Protein AF-A0A2B7WXT1-F1 (afdb_monomer_lite)

Radius of gyration: 18.04 Å; chains: 1; bounding box: 48×50×48 Å

Secondary structure (DSSP, 8-state):
-HHHHHHHHHHHHHHHHHHHHHHHHT---HHHHHHHHHHHHHHHHHHHHHHGGGGSS-S---SSHHHHHHHHHHHHHHHHHHHHHHHHHHHHHHHHT-THHHHHHHHHHHHHHH-HHHHHHHHHTT-HHHHHHHHHHHHHHHHT-TT--TTS--TTS--GGGG-PPPP---

InterPro domains:
  IPR007252 Nuclear pore protein 84/107 [PF04121] (2-139)
  IPR007252 Nuclear pore protein 84/107 [PTHR13003] (27-147)

Sequence (171 aa):
MRDLEYLIAAFDSLETWAVRYDHYDNLTDKQEAKDFRKKLQEIIDAVTERIDPLCGDWLIYPKDDAEATELEFIKTTYLPEVILAYHSALFSAGHTIGREVLTQCMRLSTIIASSQSLTDSFVASGRMRELVDALALSSMAMMGAKDMKLKKKLDDGAVPDIWKIKPQQDL

Structure (mmCIF, N/CA/C/O backbone):
data_AF-A0A2B7WXT1-F1
#
_entry.id   AF-A0A2B7WXT1-F1
#
loop_
_atom_site.group_PDB
_atom_site.id
_atom_site.type_symbol
_atom_site.label_atom_id
_atom_site.label_alt_id
_atom_site.label_comp_id
_atom_site.label_asym_id
_atom_site.label_entity_id
_atom_site.label_seq_id
_atom_site.pdbx_PDB_ins_code
_atom_site.Cartn_x
_atom_site.Cartn_y
_atom_site.Cartn_z
_atom_site.occupancy
_atom_site.B_iso_or_equiv
_atom_site.auth_seq_id
_atom_site.auth_comp_id
_atom_site.auth_asym_id
_atom_site.auth_atom_id
_atom_site.pdbx_PDB_model_num
ATOM 1 N N . MET A 1 1 ? -13.666 16.288 8.780 1.00 60.91 1 MET A N 1
ATOM 2 C CA . MET A 1 1 ? -13.859 16.385 7.313 1.00 60.91 1 MET A CA 1
ATOM 3 C C . MET A 1 1 ? -12.558 16.193 6.539 1.00 60.91 1 MET A C 1
ATOM 5 O O . MET A 1 1 ? -12.598 15.452 5.574 1.00 60.91 1 MET A O 1
ATOM 9 N N . ARG A 1 2 ? -11.412 16.730 6.992 1.00 82.25 2 ARG A N 1
ATOM 10 C CA . ARG A 1 2 ? -10.093 16.509 6.359 1.00 82.25 2 ARG A CA 1
ATOM 11 C C . ARG A 1 2 ? -9.644 15.037 6.297 1.00 82.25 2 ARG A C 1
ATOM 13 O O . ARG A 1 2 ? -9.004 14.633 5.339 1.00 82.25 2 ARG A O 1
ATOM 20 N N . ASP A 1 3 ? -10.032 14.225 7.277 1.00 88.00 3 ASP A N 1
ATOM 21 C CA . ASP A 1 3 ? -9.645 12.809 7.326 1.00 88.00 3 ASP A CA 1
ATOM 22 C C . ASP A 1 3 ? -10.180 11.999 6.137 1.00 88.00 3 ASP A C 1
ATOM 24 O O . ASP A 1 3 ? -9.451 11.208 5.546 1.00 88.00 3 ASP A O 1
ATOM 28 N N . LEU A 1 4 ? -11.430 12.226 5.727 1.00 93.00 4 LEU A N 1
ATOM 29 C CA . LEU A 1 4 ? -12.005 11.527 4.573 1.00 93.00 4 LEU A CA 1
ATOM 30 C C . LEU A 1 4 ? -11.373 11.983 3.249 1.00 93.00 4 LEU A C 1
ATOM 32 O O . LEU A 1 4 ? -11.285 11.195 2.312 1.00 93.00 4 LEU A O 1
ATOM 36 N N . GLU A 1 5 ? -10.877 13.221 3.179 1.00 94.75 5 GLU A N 1
ATOM 37 C CA . GLU A 1 5 ? -10.131 13.710 2.014 1.00 94.75 5 GLU A CA 1
ATOM 38 C C . GLU A 1 5 ? -8.812 12.946 1.835 1.00 94.75 5 GLU A C 1
ATOM 40 O O . GLU A 1 5 ? -8.427 12.678 0.699 1.00 94.75 5 GLU A O 1
ATOM 45 N N . TYR A 1 6 ? -8.149 12.533 2.925 1.00 95.75 6 TYR A N 1
ATOM 46 C CA . TYR A 1 6 ? -6.958 11.680 2.832 1.00 95.75 6 TYR A CA 1
ATOM 47 C C . TYR A 1 6 ? -7.277 10.319 2.216 1.00 95.75 6 TYR A C 1
ATOM 49 O O . TYR A 1 6 ? -6.519 9.846 1.374 1.00 95.75 6 TYR A O 1
ATOM 57 N N . LEU A 1 7 ? -8.418 9.721 2.570 1.00 96.44 7 LEU A N 1
ATOM 58 C CA . LEU A 1 7 ? -8.838 8.443 1.997 1.00 96.44 7 LEU A CA 1
ATOM 59 C C . LEU A 1 7 ? -9.089 8.557 0.492 1.00 96.44 7 LEU A C 1
ATOM 61 O O . LEU A 1 7 ? -8.615 7.731 -0.286 1.00 96.44 7 LEU A O 1
ATOM 65 N N . ILE A 1 8 ? -9.799 9.606 0.079 1.00 96.94 8 ILE A N 1
ATOM 66 C CA . ILE A 1 8 ? -10.075 9.868 -1.337 1.00 96.94 8 ILE A CA 1
ATOM 67 C C . ILE A 1 8 ? -8.765 10.110 -2.094 1.00 96.94 8 ILE A C 1
ATOM 69 O O . ILE A 1 8 ? -8.557 9.528 -3.154 1.00 96.94 8 ILE A O 1
ATOM 73 N N . ALA A 1 9 ? -7.858 10.916 -1.538 1.00 97.31 9 ALA A N 1
ATOM 74 C CA . ALA A 1 9 ? -6.572 11.207 -2.165 1.00 97.31 9 ALA A CA 1
ATOM 75 C C . ALA A 1 9 ? -5.661 9.971 -2.275 1.00 97.31 9 ALA A C 1
ATOM 77 O O . ALA A 1 9 ? -4.880 9.873 -3.220 1.00 97.31 9 ALA A O 1
ATOM 78 N N . ALA A 1 10 ? -5.752 9.032 -1.330 1.00 97.88 10 ALA A N 1
ATOM 79 C CA . ALA A 1 10 ? -5.058 7.751 -1.404 1.00 97.88 10 ALA A CA 1
ATOM 80 C C . ALA A 1 10 ? -5.621 6.856 -2.517 1.00 97.88 10 ALA A C 1
ATOM 82 O O . ALA A 1 10 ? -4.855 6.276 -3.282 1.00 97.88 10 ALA A O 1
ATOM 83 N N . PHE A 1 11 ? -6.946 6.758 -2.653 1.00 98.06 11 PHE A N 1
ATOM 84 C CA . PHE A 1 11 ? -7.540 5.991 -3.751 1.00 98.06 11 PHE A CA 1
ATOM 85 C C . PHE A 1 11 ? -7.235 6.601 -5.122 1.00 98.06 11 PHE A C 1
ATOM 87 O O . PHE A 1 11 ? -6.858 5.868 -6.033 1.00 98.06 11 PHE A O 1
ATOM 94 N N . ASP A 1 12 ? -7.320 7.924 -5.256 1.00 98.38 12 ASP A N 1
ATOM 95 C CA . ASP A 1 12 ? -7.000 8.638 -6.500 1.00 98.38 12 ASP A CA 1
ATOM 96 C C . ASP A 1 12 ? -5.528 8.449 -6.914 1.00 98.38 12 ASP A C 1
ATOM 98 O O . ASP A 1 12 ? -5.211 8.231 -8.088 1.00 98.38 12 ASP A O 1
ATOM 102 N N . SER A 1 13 ? -4.601 8.450 -5.947 1.00 98.25 13 SER A N 1
ATOM 103 C CA . SER A 1 13 ? -3.187 8.189 -6.233 1.00 98.25 13 SER A CA 1
ATOM 104 C C . SER A 1 13 ? -2.935 6.728 -6.625 1.00 98.25 13 SER A C 1
ATOM 106 O O . SER A 1 13 ? 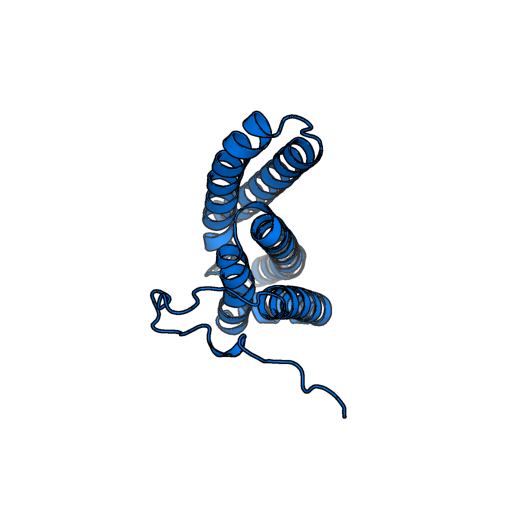-2.153 6.477 -7.546 1.00 98.25 13 SER A O 1
ATOM 108 N N . LEU A 1 14 ? -3.621 5.768 -5.996 1.00 98.50 14 LEU A N 1
ATOM 109 C CA . LEU A 1 14 ? -3.555 4.346 -6.351 1.00 98.50 14 LEU A CA 1
ATOM 110 C C . LEU A 1 14 ? -4.141 4.068 -7.741 1.00 98.50 14 LEU A C 1
ATOM 112 O O . LEU A 1 14 ? -3.550 3.310 -8.512 1.00 98.50 14 LEU A O 1
ATOM 116 N N . GLU A 1 15 ? -5.257 4.705 -8.093 1.00 98.31 15 GLU A N 1
ATOM 117 C CA . GLU A 1 15 ? -5.833 4.639 -9.439 1.00 98.31 15 GLU A CA 1
ATOM 118 C C . GLU A 1 15 ? -4.871 5.243 -10.467 1.00 98.31 15 GLU A C 1
ATOM 120 O O . GLU A 1 15 ? -4.576 4.626 -11.494 1.00 98.31 15 GLU A O 1
ATOM 125 N N . THR A 1 16 ? -4.297 6.408 -10.154 1.00 98.12 16 THR A N 1
ATOM 126 C CA . THR A 1 16 ? -3.266 7.033 -10.986 1.00 98.12 16 THR A CA 1
ATOM 127 C C . THR A 1 16 ? -2.085 6.088 -11.192 1.00 98.12 16 THR A C 1
ATOM 129 O O . THR A 1 16 ? -1.632 5.921 -12.325 1.00 98.12 16 THR A O 1
ATOM 132 N N . TRP A 1 17 ? -1.594 5.435 -10.137 1.00 98.12 17 TRP A N 1
ATOM 133 C CA . TRP A 1 17 ? -0.549 4.422 -10.257 1.00 98.12 17 TRP A CA 1
ATOM 134 C C . TRP A 1 17 ? -0.968 3.290 -11.197 1.00 98.12 17 TRP A C 1
ATOM 136 O O . TRP A 1 17 ? -0.223 2.987 -12.127 1.00 98.12 17 TRP A O 1
ATOM 146 N N . ALA A 1 18 ? -2.155 2.710 -11.011 1.00 97.81 18 ALA A N 1
ATOM 147 C CA . ALA A 1 18 ? -2.637 1.592 -11.818 1.00 97.81 18 ALA A CA 1
ATOM 148 C C . ALA A 1 18 ? -2.695 1.940 -13.315 1.00 97.81 18 ALA A C 1
ATOM 150 O O . ALA A 1 18 ? -2.134 1.216 -14.136 1.00 97.81 18 ALA A O 1
ATOM 151 N N . VAL A 1 19 ? -3.280 3.089 -13.668 1.00 97.94 19 VAL A N 1
ATOM 152 C CA . VAL A 1 19 ? -3.377 3.559 -15.062 1.00 97.94 19 VAL A CA 1
ATOM 153 C C . VAL A 1 19 ? -1.993 3.793 -15.674 1.00 97.94 19 VAL A C 1
ATOM 155 O O . VAL A 1 19 ? -1.740 3.463 -16.834 1.00 97.94 19 VAL A O 1
ATOM 158 N N . ARG A 1 20 ? -1.068 4.381 -14.910 1.00 97.38 20 ARG A N 1
ATOM 159 C CA . ARG A 1 20 ? 0.287 4.686 -15.399 1.00 97.38 20 ARG A CA 1
ATOM 160 C C . ARG A 1 20 ? 1.139 3.432 -15.521 1.00 97.38 20 ARG A C 1
ATOM 162 O O . ARG A 1 20 ? 1.943 3.344 -16.446 1.00 97.38 20 ARG A O 1
ATOM 169 N N . TYR A 1 21 ? 0.963 2.484 -14.612 1.00 96.94 21 TYR A N 1
ATOM 170 C CA . TYR A 1 21 ? 1.647 1.203 -14.649 1.00 96.94 21 TYR A CA 1
ATOM 171 C C . TYR A 1 21 ? 1.163 0.346 -15.823 1.00 96.94 21 TYR A C 1
ATOM 173 O O . TYR A 1 21 ? 1.994 -0.192 -16.546 1.00 96.94 21 TYR A O 1
ATOM 181 N N . ASP A 1 22 ? -0.147 0.291 -16.078 1.00 96.69 22 ASP A N 1
ATOM 182 C CA . ASP A 1 22 ? -0.703 -0.383 -17.260 1.00 96.69 22 ASP A CA 1
ATOM 183 C C . ASP A 1 22 ? -0.166 0.230 -18.562 1.00 96.69 22 ASP A C 1
ATOM 185 O O . ASP A 1 22 ? 0.289 -0.478 -19.459 1.00 96.69 22 ASP A O 1
ATOM 189 N N . HIS A 1 23 ? -0.101 1.564 -18.646 1.00 95.44 23 HIS A N 1
ATOM 190 C CA . HIS A 1 23 ? 0.532 2.222 -19.788 1.00 95.44 23 HIS A CA 1
ATOM 191 C C . HIS A 1 23 ? 2.000 1.805 -19.957 1.00 95.44 23 HIS A C 1
ATOM 193 O O . HIS A 1 23 ? 2.416 1.515 -21.076 1.00 95.44 23 HIS A O 1
ATOM 199 N N . TYR A 1 24 ? 2.768 1.753 -18.863 1.00 95.56 24 TYR A N 1
ATOM 200 C CA . TYR A 1 24 ? 4.160 1.308 -18.885 1.00 95.56 24 TYR A CA 1
ATOM 201 C C . TYR A 1 24 ? 4.313 -0.136 -19.374 1.00 95.56 24 TYR A C 1
ATOM 203 O O . TYR A 1 24 ? 5.193 -0.398 -20.192 1.00 95.56 24 TYR A O 1
ATOM 211 N N . ASP A 1 25 ? 3.471 -1.055 -18.897 1.00 93.69 25 ASP A N 1
ATOM 212 C CA . ASP A 1 25 ? 3.534 -2.480 -19.254 1.00 93.69 25 ASP A CA 1
ATOM 213 C C . ASP A 1 25 ? 3.263 -2.707 -20.752 1.00 93.69 25 ASP A C 1
ATOM 215 O O . ASP A 1 25 ? 3.825 -3.604 -21.379 1.00 93.69 25 ASP A O 1
ATOM 219 N N . ASN A 1 26 ? 2.474 -1.815 -21.355 1.00 94.88 26 ASN A N 1
ATOM 220 C CA . ASN A 1 26 ? 2.164 -1.814 -22.780 1.00 94.88 26 ASN A CA 1
ATOM 221 C C . ASN A 1 26 ? 3.199 -1.073 -23.657 1.00 94.88 26 ASN A C 1
ATOM 223 O O . ASN A 1 26 ? 3.051 -1.046 -24.884 1.00 94.88 26 ASN A O 1
ATOM 227 N N . LEU A 1 27 ? 4.251 -0.470 -23.084 1.00 94.62 27 LEU A N 1
ATOM 228 C CA . LEU A 1 27 ? 5.297 0.197 -23.867 1.00 94.62 27 LEU A CA 1
ATOM 229 C C . LEU A 1 27 ? 6.187 -0.820 -24.587 1.00 94.62 27 LEU A C 1
ATOM 231 O O . LEU A 1 27 ? 6.848 -1.660 -23.979 1.00 94.62 27 LEU A O 1
ATOM 235 N N . THR A 1 28 ? 6.293 -0.679 -25.908 1.00 93.88 28 THR A N 1
ATOM 236 C CA . THR A 1 28 ? 7.186 -1.512 -26.727 1.00 93.88 28 THR A CA 1
ATOM 237 C C . THR A 1 28 ? 8.570 -0.893 -26.925 1.00 93.88 28 THR A C 1
ATOM 239 O O . THR A 1 28 ? 9.540 -1.611 -27.182 1.00 93.88 28 THR A O 1
ATOM 242 N N . ASP A 1 29 ? 8.679 0.437 -26.833 1.00 95.62 29 ASP A N 1
ATOM 243 C CA . ASP A 1 29 ? 9.945 1.147 -27.004 1.00 95.62 29 ASP A CA 1
ATOM 244 C C . ASP A 1 29 ? 10.774 1.130 -25.711 1.00 95.62 29 ASP A C 1
ATOM 246 O O . ASP A 1 29 ? 10.344 1.564 -24.642 1.00 95.62 29 ASP A O 1
ATOM 250 N N . LYS A 1 30 ? 12.008 0.626 -25.810 1.00 90.69 30 LYS A N 1
ATOM 251 C CA . LYS A 1 30 ? 12.897 0.451 -24.651 1.00 90.69 30 LYS A CA 1
ATOM 252 C C . LYS A 1 30 ? 13.407 1.770 -24.074 1.00 90.69 30 LYS A C 1
ATOM 254 O O . LYS A 1 30 ? 13.689 1.827 -22.875 1.00 90.69 30 LYS A O 1
ATOM 259 N N . GLN A 1 31 ? 13.601 2.788 -24.907 1.00 92.00 31 GLN A N 1
ATOM 260 C CA . GLN A 1 31 ? 14.083 4.090 -24.458 1.00 92.00 31 GLN A CA 1
ATOM 261 C C . GLN A 1 31 ? 12.954 4.838 -23.745 1.00 92.00 31 GLN A C 1
ATOM 263 O O . GLN A 1 31 ? 13.160 5.328 -22.635 1.00 92.00 31 GLN A O 1
ATOM 268 N N . GLU A 1 32 ? 11.751 4.814 -24.315 1.00 93.25 32 GLU A N 1
ATOM 269 C CA . GLU A 1 32 ? 10.544 5.357 -23.694 1.00 93.25 32 GLU A CA 1
ATOM 270 C C . GLU A 1 32 ? 10.241 4.671 -22.357 1.00 93.25 32 GLU A C 1
ATOM 272 O O . GLU A 1 32 ? 10.067 5.351 -21.346 1.00 93.25 32 GLU A O 1
ATOM 277 N N . ALA A 1 33 ? 10.295 3.335 -22.301 1.00 93.88 33 ALA A N 1
ATOM 278 C CA . ALA A 1 33 ? 10.103 2.583 -21.061 1.00 93.88 33 ALA A CA 1
ATOM 279 C C . ALA A 1 33 ? 11.122 2.979 -19.977 1.00 93.88 33 ALA A C 1
ATOM 281 O O . ALA A 1 33 ? 10.782 3.118 -18.799 1.00 93.88 33 ALA A O 1
ATOM 282 N N . LYS A 1 34 ? 12.386 3.206 -20.351 1.00 92.44 34 LYS A N 1
ATOM 283 C CA . LYS A 1 34 ? 13.423 3.630 -19.400 1.00 92.44 34 LYS A CA 1
ATOM 284 C C . LYS A 1 34 ? 13.145 5.019 -18.825 1.00 92.44 34 LYS A C 1
ATOM 286 O O . LYS A 1 34 ? 13.352 5.227 -17.628 1.00 92.44 34 LYS A O 1
ATOM 291 N N . ASP A 1 35 ? 12.694 5.952 -19.653 1.00 92.12 35 ASP A N 1
ATOM 292 C CA . ASP A 1 35 ? 12.362 7.306 -19.209 1.00 92.12 35 ASP A CA 1
ATOM 293 C C . ASP A 1 35 ? 11.063 7.317 -18.388 1.00 92.12 35 ASP A C 1
ATOM 295 O O . ASP A 1 35 ? 10.976 8.008 -17.370 1.00 92.12 35 ASP A O 1
ATOM 299 N N . PHE A 1 36 ? 10.092 6.476 -18.748 1.00 94.62 36 PHE A N 1
ATOM 300 C CA . PHE A 1 36 ? 8.838 6.322 -18.015 1.00 94.62 36 PHE A CA 1
ATOM 301 C C . PHE A 1 36 ? 9.027 5.665 -16.640 1.00 94.62 36 PHE A C 1
ATOM 303 O O . PHE A 1 36 ? 8.368 6.055 -15.680 1.00 94.62 36 PHE A O 1
ATOM 310 N N . ARG A 1 37 ? 9.994 4.753 -16.486 1.00 94.19 37 ARG A N 1
ATOM 311 C CA . ARG A 1 37 ? 10.346 4.158 -15.182 1.00 94.19 37 ARG A CA 1
ATOM 312 C C . ARG A 1 37 ? 10.699 5.205 -14.120 1.00 94.19 37 ARG A C 1
ATOM 314 O O . ARG A 1 37 ? 10.386 5.001 -12.953 1.00 94.19 37 ARG A O 1
ATOM 321 N N . LYS A 1 38 ? 11.325 6.327 -14.498 1.00 92.75 38 LYS A N 1
ATOM 322 C CA . LYS A 1 38 ? 11.596 7.431 -13.555 1.00 92.75 38 LYS A CA 1
ATOM 323 C C . LYS A 1 38 ? 10.307 8.108 -13.093 1.00 92.75 3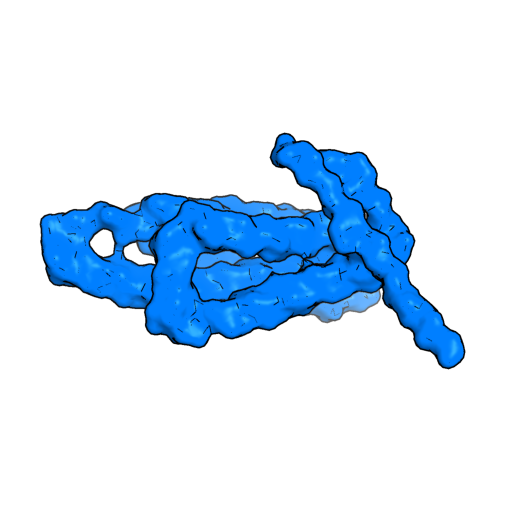8 LYS A C 1
ATOM 325 O O . LYS A 1 38 ? 10.162 8.374 -11.910 1.00 92.75 38 LYS A O 1
ATOM 330 N N . LYS A 1 39 ? 9.355 8.308 -14.008 1.00 95.12 39 LYS A N 1
ATOM 331 C CA . LYS A 1 39 ? 8.028 8.849 -13.680 1.00 95.12 39 LYS A CA 1
ATOM 332 C C . LYS A 1 39 ? 7.257 7.906 -12.761 1.00 95.12 39 LYS A C 1
ATOM 334 O O . LYS A 1 39 ? 6.596 8.366 -11.845 1.00 95.12 39 LYS A O 1
ATOM 339 N N . LEU A 1 40 ? 7.373 6.590 -12.965 1.00 96.25 40 LEU A N 1
ATOM 340 C CA . LEU A 1 40 ? 6.792 5.615 -12.039 1.00 96.25 40 LEU A CA 1
ATOM 341 C C . LEU A 1 40 ? 7.365 5.761 -10.623 1.00 96.25 40 LEU A C 1
ATOM 343 O O . LEU A 1 40 ? 6.600 5.658 -9.673 1.00 96.25 40 LEU A O 1
ATOM 347 N N . GLN A 1 41 ? 8.662 6.053 -10.465 1.00 95.38 41 GLN A N 1
ATOM 348 C CA . GLN A 1 41 ? 9.232 6.307 -9.133 1.00 95.38 41 GLN A CA 1
ATOM 349 C C . GLN A 1 41 ? 8.559 7.510 -8.463 1.00 95.38 41 GLN A C 1
ATOM 351 O O . GLN A 1 41 ? 8.105 7.407 -7.333 1.00 95.38 41 GLN A O 1
ATOM 356 N N . GLU A 1 42 ? 8.410 8.616 -9.190 1.00 96.06 42 GLU A N 1
ATOM 357 C CA . GLU A 1 42 ? 7.735 9.813 -8.673 1.00 96.06 42 GLU A CA 1
ATOM 358 C C . GLU A 1 42 ? 6.268 9.531 -8.302 1.00 96.06 42 GLU A C 1
ATOM 360 O O . GLU A 1 42 ? 5.771 10.031 -7.296 1.00 96.06 42 GLU A O 1
ATOM 365 N N . ILE A 1 43 ? 5.572 8.701 -9.087 1.00 97.25 43 ILE A N 1
ATOM 366 C CA . ILE A 1 43 ? 4.176 8.339 -8.814 1.00 97.25 43 ILE A CA 1
ATOM 367 C C . ILE A 1 43 ? 4.072 7.458 -7.565 1.00 97.25 43 ILE A C 1
ATOM 369 O O . ILE A 1 43 ? 3.204 7.717 -6.738 1.00 97.25 43 ILE A O 1
ATOM 373 N N . ILE A 1 44 ? 4.924 6.438 -7.396 1.00 97.31 44 ILE A N 1
ATOM 374 C CA . ILE A 1 44 ? 4.852 5.577 -6.202 1.00 97.31 44 ILE A CA 1
ATOM 375 C C . ILE A 1 44 ? 5.259 6.329 -4.928 1.00 97.31 44 ILE A C 1
ATOM 377 O O . ILE A 1 44 ? 4.673 6.097 -3.868 1.00 97.31 44 ILE A O 1
ATOM 381 N N . ASP A 1 45 ? 6.190 7.279 -5.030 1.00 96.06 45 ASP A N 1
ATOM 382 C CA . ASP A 1 45 ? 6.539 8.167 -3.918 1.00 96.06 45 ASP A CA 1
ATOM 383 C C . ASP A 1 45 ? 5.327 9.038 -3.541 1.00 96.06 45 ASP A C 1
ATOM 385 O O . ASP A 1 45 ? 4.953 9.109 -2.371 1.00 96.06 45 ASP A O 1
ATOM 389 N N . ALA A 1 46 ? 4.619 9.594 -4.531 1.00 97.31 46 ALA A N 1
ATOM 390 C CA . ALA A 1 46 ? 3.381 10.333 -4.290 1.00 97.31 46 ALA A CA 1
ATOM 391 C C . ALA A 1 46 ? 2.269 9.452 -3.690 1.00 97.31 46 ALA A C 1
ATOM 393 O O . ALA A 1 46 ? 1.540 9.912 -2.815 1.00 97.31 46 ALA A O 1
ATOM 394 N N . VAL A 1 47 ? 2.127 8.190 -4.113 1.00 98.06 47 VAL A N 1
ATOM 395 C CA . VAL A 1 47 ? 1.179 7.243 -3.492 1.00 98.06 47 VAL A CA 1
ATOM 396 C C . VAL A 1 47 ? 1.505 7.060 -2.012 1.00 98.06 47 VAL A C 1
ATOM 398 O O . VAL A 1 47 ? 0.612 7.191 -1.176 1.00 98.06 47 VAL A O 1
ATOM 401 N N . THR A 1 48 ? 2.780 6.827 -1.693 1.00 96.50 48 THR A N 1
ATOM 402 C CA . THR A 1 48 ? 3.271 6.689 -0.313 1.00 96.50 48 THR A CA 1
ATOM 403 C C . THR A 1 48 ? 2.874 7.894 0.537 1.00 96.50 48 THR A C 1
ATOM 405 O O . THR A 1 48 ? 2.205 7.739 1.557 1.00 96.50 48 THR A O 1
ATOM 408 N N . GLU A 1 49 ? 3.176 9.107 0.066 1.00 96.44 49 GLU A N 1
ATOM 409 C CA . GLU A 1 49 ? 2.859 10.352 0.778 1.00 96.44 49 GLU A CA 1
ATOM 410 C C . GLU A 1 49 ? 1.356 10.535 1.046 1.00 96.44 49 GLU A C 1
ATOM 412 O O . GLU A 1 49 ? 0.967 11.118 2.061 1.00 96.44 49 GLU A O 1
ATOM 417 N N . ARG A 1 50 ? 0.487 10.061 0.143 1.00 97.25 50 ARG A N 1
ATOM 418 C CA . ARG A 1 50 ? -0.975 10.153 0.313 1.00 97.25 50 ARG A CA 1
ATOM 419 C C . ARG A 1 50 ? -1.527 9.122 1.289 1.00 97.25 50 ARG A C 1
ATOM 421 O O . ARG A 1 50 ? -2.577 9.369 1.876 1.00 97.25 50 ARG A O 1
ATOM 428 N N . ILE A 1 51 ? -0.843 7.995 1.458 1.00 96.56 51 ILE A N 1
ATOM 429 C CA . ILE A 1 51 ? -1.273 6.896 2.326 1.00 96.56 51 ILE A CA 1
ATOM 430 C C . ILE A 1 51 ? -0.753 7.062 3.750 1.00 96.56 51 ILE A C 1
ATOM 432 O O . ILE A 1 51 ? -1.460 6.695 4.686 1.00 96.56 51 ILE A O 1
ATOM 436 N N . ASP A 1 52 ? 0.423 7.662 3.936 1.00 94.94 52 ASP A N 1
ATOM 437 C CA . ASP A 1 52 ? 1.035 7.883 5.252 1.00 94.94 52 ASP A CA 1
ATOM 438 C C . ASP A 1 52 ? 0.067 8.445 6.318 1.00 94.94 52 ASP A C 1
ATOM 440 O O . ASP A 1 52 ? 0.045 7.907 7.429 1.00 94.94 52 ASP A O 1
ATOM 444 N N . PRO A 1 53 ? -0.803 9.437 6.026 1.00 94.31 53 PRO A N 1
ATOM 445 C CA . PRO A 1 53 ? -1.781 9.928 6.999 1.00 94.31 53 PRO A CA 1
ATOM 446 C C . PRO A 1 53 ? -2.791 8.876 7.479 1.00 94.31 53 PRO A C 1
ATOM 448 O O . PRO A 1 53 ? -3.252 8.956 8.615 1.00 94.31 53 PRO A O 1
ATOM 451 N N . LEU A 1 54 ? -3.136 7.895 6.639 1.00 95.12 54 LEU A N 1
ATOM 452 C CA . LEU A 1 54 ? -4.078 6.819 6.974 1.00 95.12 54 LEU A CA 1
ATOM 453 C C . LEU A 1 54 ? -3.448 5.758 7.883 1.00 95.12 54 LEU A C 1
ATOM 455 O O . LEU A 1 54 ? -4.161 5.020 8.560 1.00 95.12 54 LEU A O 1
ATOM 459 N N . CYS A 1 55 ? -2.115 5.682 7.902 1.00 92.50 55 CYS A N 1
ATOM 460 C CA . CYS A 1 55 ? -1.368 4.738 8.728 1.00 92.50 55 CYS A CA 1
ATOM 461 C C . CYS A 1 55 ? -1.222 5.185 10.194 1.00 92.50 55 CYS A C 1
ATOM 463 O O . CYS A 1 55 ? -0.809 4.386 11.037 1.00 92.50 55 CYS A O 1
ATOM 465 N N . GLY A 1 56 ? -1.523 6.453 10.489 1.00 88.56 56 GLY A N 1
ATOM 466 C CA . GLY A 1 56 ? -1.433 7.044 11.823 1.00 88.56 56 GLY A CA 1
ATOM 467 C C . GLY A 1 56 ? -2.792 7.206 12.507 1.00 88.56 56 GLY A C 1
ATOM 468 O O . GLY A 1 56 ? -3.660 6.335 12.451 1.00 88.56 56 GLY A O 1
ATOM 469 N N . ASP A 1 57 ? -2.964 8.354 13.157 1.00 88.00 57 ASP A N 1
ATOM 470 C CA . ASP A 1 57 ? -4.154 8.733 13.921 1.00 88.00 57 ASP A CA 1
ATOM 471 C C . ASP A 1 57 ? -5.303 9.197 13.001 1.00 88.00 57 ASP A C 1
ATOM 473 O O . ASP A 1 57 ? -5.650 10.377 12.942 1.00 88.00 57 ASP A O 1
ATOM 477 N N . TRP A 1 58 ? -5.892 8.261 12.252 1.00 94.25 58 TRP A N 1
ATOM 478 C CA . TRP A 1 58 ? -6.989 8.521 11.313 1.00 94.25 58 TRP A CA 1
ATOM 479 C C . TRP A 1 58 ? -8.351 8.097 11.882 1.00 94.25 58 TRP A C 1
ATOM 481 O O . TRP A 1 58 ? -8.517 6.956 12.3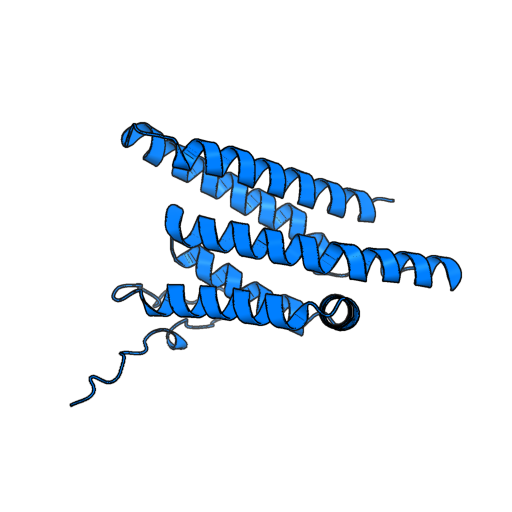17 1.00 94.25 58 TRP A O 1
ATOM 491 N N . LEU A 1 59 ? -9.336 9.009 11.869 1.00 93.50 59 LEU A N 1
ATOM 492 C CA . LEU A 1 59 ? -10.698 8.789 12.392 1.00 93.50 59 LEU A CA 1
ATOM 493 C C . LEU A 1 59 ? -10.747 8.327 13.865 1.00 93.50 59 LEU A C 1
ATOM 495 O O . LEU A 1 59 ? -11.536 7.456 14.230 1.00 93.50 59 LEU A O 1
ATOM 499 N N . ILE A 1 60 ? -9.911 8.917 14.727 1.00 89.88 60 ILE A N 1
ATOM 500 C CA . ILE A 1 60 ? -9.784 8.515 16.144 1.00 89.88 60 ILE A CA 1
ATOM 501 C C . ILE A 1 60 ? -10.549 9.399 17.148 1.00 89.88 60 ILE A C 1
ATOM 503 O O . ILE A 1 60 ? -10.558 9.096 18.338 1.00 89.88 60 ILE A O 1
ATOM 507 N N . TYR A 1 61 ? -11.194 10.481 16.699 1.00 90.31 61 TYR A N 1
ATOM 508 C CA . TYR A 1 61 ? -11.863 11.455 17.577 1.00 90.31 61 TYR A CA 1
ATOM 509 C C . TYR A 1 61 ? -13.372 11.567 17.291 1.00 90.31 61 TYR A C 1
ATOM 511 O O . TYR A 1 61 ? -13.808 12.565 16.708 1.00 90.31 61 TYR A O 1
ATOM 519 N N . PRO A 1 62 ? -14.183 10.564 17.673 1.00 93.19 62 PRO A N 1
ATOM 520 C CA . PRO A 1 62 ? -15.636 10.661 17.577 1.00 93.19 62 PRO A CA 1
ATOM 521 C C . PRO A 1 62 ? -16.198 11.662 18.597 1.00 93.19 62 PRO A C 1
ATOM 523 O O . PRO A 1 62 ? -15.637 11.847 19.680 1.00 93.19 62 PRO A O 1
ATOM 526 N N . LYS A 1 63 ? -17.323 12.300 18.271 1.00 94.75 63 LYS A N 1
ATOM 527 C CA . LYS A 1 63 ? -18.055 13.198 19.180 1.00 94.75 63 LYS A CA 1
ATOM 528 C C . LYS A 1 63 ? -18.961 12.442 20.147 1.00 94.75 63 LYS A C 1
ATOM 530 O O . LYS A 1 63 ? -19.206 12.935 21.245 1.00 94.75 63 LYS A O 1
ATOM 535 N N . ASP A 1 64 ? -19.471 11.287 19.731 1.00 96.56 64 ASP A N 1
ATOM 536 C CA . ASP A 1 64 ? -20.373 10.429 20.495 1.00 96.56 64 ASP A CA 1
ATOM 537 C C . ASP A 1 64 ? -20.234 8.953 20.073 1.00 96.56 64 ASP A C 1
ATOM 539 O O . ASP A 1 64 ? -19.505 8.621 19.135 1.00 96.56 64 ASP A O 1
ATOM 543 N N . ASP A 1 65 ? -20.924 8.058 20.784 1.00 96.38 65 ASP A N 1
ATOM 544 C CA . ASP A 1 65 ? -20.857 6.608 20.552 1.00 96.38 65 ASP A CA 1
ATOM 545 C C . ASP A 1 65 ? -21.431 6.189 19.184 1.00 96.38 65 ASP A C 1
ATOM 547 O O . ASP A 1 65 ? -21.031 5.162 18.621 1.00 96.38 65 ASP A O 1
ATOM 551 N N . ALA A 1 66 ? -22.361 6.976 18.630 1.00 96.44 66 ALA A N 1
ATOM 552 C CA . ALA A 1 66 ? -22.926 6.709 17.312 1.00 96.44 66 ALA A CA 1
ATOM 553 C C . ALA A 1 66 ? -21.883 7.004 16.227 1.00 96.44 66 ALA A C 1
ATOM 555 O O . ALA A 1 66 ? -21.593 6.128 15.410 1.00 96.44 66 ALA A O 1
ATOM 556 N N . GLU A 1 67 ? -21.238 8.174 16.281 1.00 95.31 67 GLU A N 1
ATOM 557 C CA . GLU A 1 67 ? -20.141 8.528 15.375 1.00 95.31 67 GLU A CA 1
ATOM 558 C C . GLU A 1 67 ? -18.965 7.556 15.552 1.00 95.31 67 GLU A C 1
ATOM 560 O O . GLU A 1 67 ? -18.392 7.115 14.563 1.00 95.31 67 GLU A O 1
ATOM 565 N N . ALA A 1 68 ? -18.642 7.129 16.779 1.00 95.06 68 ALA A N 1
ATOM 566 C CA . ALA A 1 68 ? -17.597 6.127 17.016 1.00 95.06 68 ALA A CA 1
ATOM 567 C C . ALA A 1 68 ? -17.853 4.818 16.251 1.00 95.06 68 ALA A C 1
ATOM 569 O O . ALA A 1 68 ? -16.935 4.260 15.647 1.00 95.06 68 ALA A O 1
ATOM 570 N N . THR A 1 69 ? -19.108 4.361 16.228 1.00 95.81 69 THR A N 1
ATOM 571 C CA . THR A 1 69 ? -19.517 3.157 15.492 1.00 95.81 69 THR A CA 1
ATOM 572 C C . THR A 1 69 ? -19.378 3.348 13.980 1.00 95.81 69 THR A C 1
ATOM 574 O O . THR A 1 69 ? -18.885 2.461 13.283 1.00 95.81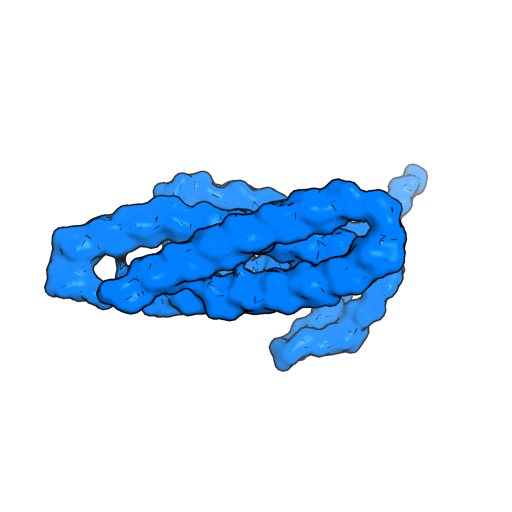 69 THR A O 1
ATOM 577 N N . GLU A 1 70 ? -19.770 4.513 13.461 1.00 96.06 70 GLU A N 1
ATOM 578 C CA . GLU A 1 70 ? -19.633 4.849 12.039 1.00 96.06 70 GLU A CA 1
ATOM 579 C C . GLU A 1 70 ? -18.162 4.949 11.609 1.00 96.06 70 GLU A C 1
ATOM 581 O O . GLU A 1 70 ? -17.780 4.410 10.569 1.00 96.06 70 GLU A O 1
ATOM 586 N N . LEU A 1 71 ? -17.315 5.591 12.419 1.00 95.56 71 LEU A N 1
ATOM 587 C CA . LEU A 1 71 ? -15.881 5.702 12.150 1.00 95.56 71 LEU A CA 1
ATOM 588 C C . LEU A 1 71 ? -15.201 4.330 12.155 1.00 95.56 71 LEU A C 1
ATOM 590 O O . LEU A 1 71 ? -14.367 4.057 11.291 1.00 95.56 71 LEU A O 1
ATOM 594 N N . GLU A 1 72 ? -15.576 3.446 13.080 1.00 95.44 72 GLU A N 1
ATOM 595 C CA . GLU A 1 72 ? -15.069 2.072 13.106 1.00 95.44 72 GLU A CA 1
ATOM 596 C C . GLU A 1 72 ? -15.496 1.281 11.865 1.00 95.44 72 GLU A C 1
ATOM 598 O O . GLU A 1 72 ? -14.677 0.600 11.241 1.00 95.44 72 GLU A O 1
ATOM 603 N N . PHE A 1 73 ? -16.751 1.429 11.435 1.00 96.56 73 PHE A N 1
ATOM 604 C CA . PHE A 1 73 ? -17.229 0.830 10.190 1.00 96.56 73 PHE A CA 1
ATOM 605 C C . PHE A 1 73 ? -16.415 1.305 8.976 1.00 96.56 73 PHE A C 1
ATOM 607 O O . PHE A 1 73 ? -16.005 0.492 8.146 1.00 96.56 73 PHE A O 1
ATOM 614 N N . ILE A 1 74 ? -16.115 2.603 8.885 1.00 96.69 74 ILE A N 1
ATOM 615 C CA . ILE A 1 74 ? -15.298 3.160 7.797 1.00 96.69 74 ILE A CA 1
ATOM 616 C C . ILE A 1 74 ? -13.873 2.587 7.841 1.00 96.69 74 ILE A C 1
ATOM 618 O O . ILE A 1 74 ? -13.365 2.132 6.814 1.00 96.69 74 ILE A O 1
ATOM 622 N N . LYS A 1 75 ? -13.228 2.561 9.012 1.00 96.12 75 LYS A N 1
ATOM 623 C CA . LYS A 1 75 ? -11.862 2.033 9.162 1.00 96.12 75 LYS A CA 1
ATOM 624 C C . LYS A 1 75 ? -11.760 0.568 8.754 1.00 96.12 75 LYS A C 1
ATOM 626 O O . LYS A 1 75 ? -10.945 0.229 7.897 1.00 96.12 75 LYS A O 1
ATOM 631 N N . THR A 1 76 ? -12.627 -0.274 9.305 1.00 96.44 76 THR A N 1
ATOM 632 C CA . THR A 1 76 ? -12.651 -1.718 9.026 1.00 96.44 76 THR A CA 1
ATOM 633 C C . THR A 1 76 ? -12.994 -2.032 7.569 1.00 96.44 76 THR A C 1
ATOM 635 O O . THR A 1 76 ? -12.497 -3.019 7.031 1.00 96.44 76 THR A O 1
ATOM 638 N N . THR A 1 77 ? -13.778 -1.177 6.906 1.00 96.69 77 THR A N 1
ATOM 639 C CA . THR A 1 77 ? -14.127 -1.333 5.486 1.00 96.69 77 THR A CA 1
ATOM 640 C C . THR A 1 77 ? -12.990 -0.907 4.558 1.00 96.69 77 THR A C 1
ATOM 642 O O . THR A 1 77 ? -12.689 -1.615 3.601 1.00 96.69 77 THR A O 1
ATOM 645 N N . TYR A 1 78 ? -12.348 0.238 4.814 1.00 97.19 78 TYR A N 1
ATOM 646 C CA . TYR A 1 78 ? -11.474 0.874 3.821 1.00 97.19 78 TYR A CA 1
ATOM 647 C C . TYR A 1 78 ? -9.974 0.774 4.112 1.00 97.19 78 TYR A C 1
ATOM 649 O O . TYR A 1 78 ? -9.202 0.710 3.155 1.00 97.19 78 TYR A O 1
ATOM 657 N N . LEU A 1 79 ? -9.529 0.729 5.376 1.00 96.69 79 LEU A N 1
ATOM 658 C CA . LEU A 1 79 ? -8.090 0.621 5.672 1.00 96.69 79 LEU A CA 1
ATOM 659 C C . LEU A 1 79 ? -7.479 -0.663 5.101 1.00 96.69 79 LEU A C 1
ATOM 661 O O . LEU A 1 79 ? -6.443 -0.559 4.441 1.00 96.69 79 LEU A O 1
ATOM 665 N N . PRO A 1 80 ? -8.095 -1.853 5.263 1.00 97.31 80 PRO A N 1
ATOM 666 C CA . PRO A 1 80 ? -7.548 -3.065 4.666 1.00 97.31 80 PRO A CA 1
ATOM 667 C C . PRO A 1 80 ? -7.422 -2.958 3.142 1.00 97.31 80 PRO A C 1
ATOM 669 O O . PRO A 1 80 ? -6.388 -3.333 2.594 1.00 97.31 80 PRO A O 1
ATOM 672 N N . GLU A 1 81 ? -8.426 -2.385 2.465 1.00 97.56 81 GLU A N 1
ATOM 673 C CA . GLU A 1 81 ? -8.415 -2.232 1.005 1.00 97.56 81 GLU A CA 1
ATOM 674 C C . GLU A 1 81 ? -7.293 -1.318 0.521 1.00 97.56 81 GLU A C 1
ATOM 676 O O . GLU A 1 81 ? -6.516 -1.703 -0.354 1.00 97.56 81 GLU A O 1
ATOM 681 N N . VAL A 1 82 ? -7.166 -0.127 1.110 1.00 97.69 82 VAL A N 1
ATOM 682 C CA . VAL A 1 82 ? -6.130 0.836 0.709 1.00 97.69 82 VAL A CA 1
ATOM 683 C C . VAL A 1 82 ? -4.738 0.262 0.939 1.00 97.69 82 VAL A C 1
ATOM 685 O O . VAL A 1 82 ? -3.876 0.369 0.068 1.00 97.69 82 VAL A O 1
ATOM 688 N N . ILE A 1 83 ? -4.509 -0.379 2.086 1.00 97.62 83 ILE A N 1
ATOM 689 C CA . ILE A 1 83 ? -3.193 -0.918 2.438 1.00 97.62 83 ILE A CA 1
ATOM 690 C C . ILE A 1 83 ? -2.815 -2.110 1.548 1.00 97.62 83 ILE A C 1
ATOM 692 O O . ILE A 1 83 ? -1.656 -2.226 1.147 1.00 97.62 83 ILE A O 1
ATOM 696 N N . LEU A 1 84 ? -3.765 -2.973 1.181 1.00 98.00 84 LEU A N 1
ATOM 697 C CA . LEU A 1 84 ? -3.506 -4.093 0.268 1.00 98.00 84 LEU A CA 1
ATOM 698 C C . LEU A 1 84 ? -3.294 -3.631 -1.180 1.00 98.00 84 LEU A C 1
ATOM 700 O O . LEU A 1 84 ? -2.395 -4.133 -1.866 1.00 98.00 84 LEU A O 1
ATOM 704 N N . ALA A 1 85 ? -4.053 -2.633 -1.634 1.00 98.19 85 ALA A N 1
ATOM 705 C CA . ALA A 1 85 ? -3.825 -1.989 -2.926 1.00 98.19 85 ALA A CA 1
ATOM 706 C C . ALA A 1 85 ? -2.445 -1.314 -2.971 1.00 98.19 85 ALA A C 1
ATOM 708 O O . ALA A 1 85 ? -1.700 -1.472 -3.940 1.00 98.19 85 ALA A O 1
ATOM 709 N N . TYR A 1 86 ? -2.054 -0.646 -1.887 1.00 98.19 86 TYR A N 1
ATOM 710 C CA . TYR A 1 86 ? -0.735 -0.040 -1.753 1.00 98.19 86 TYR A CA 1
ATOM 711 C C . TYR A 1 86 ? 0.394 -1.059 -1.747 1.00 98.19 86 TYR A C 1
ATOM 713 O O . TYR A 1 86 ? 1.367 -0.899 -2.484 1.00 98.19 86 TYR A O 1
ATOM 721 N N . HIS A 1 87 ? 0.252 -2.148 -0.991 1.00 97.75 87 HIS A N 1
ATOM 722 C CA . HIS A 1 87 ? 1.202 -3.252 -1.044 1.00 97.75 87 HIS A CA 1
ATOM 723 C C . HIS A 1 87 ? 1.360 -3.770 -2.482 1.00 97.75 87 HIS A C 1
ATOM 725 O O . HIS A 1 87 ? 2.478 -3.971 -2.949 1.00 97.75 87 HIS A O 1
ATOM 731 N N . SER A 1 88 ? 0.256 -3.953 -3.209 1.00 97.31 88 SER A N 1
ATOM 732 C CA . SER A 1 88 ? 0.277 -4.415 -4.604 1.00 97.31 88 SER A CA 1
ATOM 733 C C . SER A 1 88 ? 0.992 -3.428 -5.536 1.00 97.31 88 SER A C 1
ATOM 735 O O . SER A 1 88 ? 1.768 -3.843 -6.407 1.00 97.31 88 SER A O 1
ATOM 737 N N . ALA A 1 89 ? 0.797 -2.124 -5.323 1.00 97.81 89 ALA A N 1
ATOM 738 C CA . ALA A 1 89 ? 1.507 -1.069 -6.038 1.00 97.81 89 ALA A CA 1
ATOM 739 C C . ALA A 1 89 ? 3.019 -1.115 -5.760 1.00 97.81 89 ALA A C 1
ATOM 741 O O . ALA A 1 89 ? 3.813 -1.180 -6.701 1.00 97.81 89 ALA A O 1
ATOM 742 N N . LEU A 1 90 ? 3.421 -1.187 -4.486 1.00 96.81 90 LEU A N 1
ATOM 743 C CA . LEU A 1 90 ? 4.823 -1.314 -4.076 1.00 96.81 90 LEU A CA 1
ATOM 744 C C . LEU A 1 90 ? 5.473 -2.595 -4.607 1.00 96.81 90 LEU A C 1
ATOM 746 O O . LEU A 1 90 ? 6.621 -2.571 -5.052 1.00 96.81 90 LEU A O 1
ATOM 750 N N . PHE A 1 91 ? 4.756 -3.717 -4.586 1.00 95.81 91 PHE A N 1
ATOM 751 C CA . PHE A 1 91 ? 5.255 -4.992 -5.089 1.00 95.81 91 PHE A CA 1
ATOM 752 C C . PHE A 1 91 ? 5.548 -4.911 -6.591 1.00 95.81 91 PHE A C 1
ATOM 754 O O . PHE A 1 91 ? 6.628 -5.305 -7.041 1.00 95.81 91 PHE A O 1
ATOM 761 N N . SER A 1 92 ? 4.625 -4.334 -7.362 1.00 95.19 92 SER A N 1
ATOM 762 C CA . SER A 1 92 ? 4.780 -4.125 -8.807 1.00 95.19 92 SER A CA 1
ATOM 763 C C . SER A 1 92 ? 5.912 -3.133 -9.106 1.00 95.19 92 SER A C 1
ATOM 765 O O . SER A 1 92 ? 6.795 -3.401 -9.927 1.00 95.19 92 SER A O 1
ATOM 767 N N . ALA A 1 93 ? 5.976 -2.031 -8.354 1.00 95.31 93 ALA A N 1
ATOM 768 C CA . ALA A 1 93 ? 7.082 -1.077 -8.391 1.00 95.31 93 ALA A CA 1
ATOM 769 C C . ALA A 1 93 ? 8.432 -1.740 -8.068 1.00 95.31 93 ALA A C 1
ATOM 771 O O . ALA A 1 93 ? 9.439 -1.432 -8.701 1.00 95.31 93 ALA A O 1
ATOM 772 N N . GLY A 1 94 ? 8.467 -2.701 -7.146 1.00 92.94 94 GLY A N 1
ATOM 773 C CA . GLY A 1 94 ? 9.671 -3.446 -6.782 1.00 92.94 94 GLY A CA 1
ATOM 774 C C . GLY A 1 94 ? 10.261 -4.288 -7.914 1.00 92.94 94 GLY A C 1
ATOM 775 O O . GLY A 1 94 ? 11.483 -4.429 -8.013 1.00 92.94 94 GLY A O 1
ATOM 776 N N . HIS A 1 95 ? 9.411 -4.811 -8.797 1.00 90.56 95 HIS A N 1
ATOM 777 C CA . HIS A 1 95 ? 9.835 -5.578 -9.972 1.00 90.56 95 HIS A CA 1
ATOM 778 C C . HIS A 1 95 ? 10.265 -4.672 -11.129 1.00 90.56 95 HIS A C 1
ATOM 780 O O . HIS A 1 95 ? 11.185 -5.012 -11.875 1.00 90.56 95 HIS A O 1
ATOM 786 N N . THR A 1 96 ? 9.642 -3.501 -11.235 1.00 90.88 96 THR A N 1
ATOM 787 C CA . THR A 1 96 ? 9.830 -2.582 -12.359 1.00 90.88 96 THR A CA 1
ATOM 788 C C . THR A 1 96 ? 10.903 -1.530 -12.102 1.00 90.88 96 THR A C 1
ATOM 790 O O . THR A 1 96 ? 11.777 -1.325 -12.943 1.00 90.88 96 THR A O 1
ATOM 793 N N . ILE A 1 97 ? 10.868 -0.862 -10.950 1.00 91.38 97 ILE A N 1
ATOM 794 C CA . ILE A 1 97 ? 11.692 0.307 -10.621 1.00 91.38 97 ILE A CA 1
ATOM 795 C C . ILE A 1 97 ? 12.956 -0.080 -9.863 1.00 91.38 97 ILE A C 1
ATOM 797 O O . ILE A 1 97 ? 14.033 0.415 -10.201 1.00 91.38 97 ILE A O 1
ATOM 801 N N . GLY A 1 98 ? 12.859 -1.012 -8.920 1.00 85.12 98 GLY A N 1
ATOM 802 C CA . GLY A 1 98 ? 14.010 -1.493 -8.168 1.00 85.12 98 GLY A CA 1
ATOM 803 C C . GLY A 1 98 ? 13.621 -2.253 -6.906 1.00 85.12 98 GLY A C 1
ATOM 804 O O . GLY A 1 98 ? 12.639 -1.939 -6.238 1.00 85.12 98 GLY A O 1
ATOM 805 N N . ARG A 1 99 ? 14.416 -3.270 -6.558 1.00 77.56 99 ARG A N 1
ATOM 806 C CA . ARG A 1 99 ? 14.110 -4.186 -5.444 1.00 77.56 99 ARG A CA 1
ATOM 807 C C . ARG A 1 99 ? 14.162 -3.510 -4.075 1.00 77.56 99 ARG A C 1
ATOM 809 O O . ARG A 1 99 ? 13.640 -4.051 -3.110 1.00 77.56 99 ARG A O 1
ATOM 816 N N . GLU A 1 100 ? 14.779 -2.343 -3.968 1.00 81.25 100 GLU A N 1
ATOM 817 C CA . GLU A 1 100 ? 14.719 -1.482 -2.792 1.00 81.25 100 GLU A CA 1
ATOM 818 C C . GLU A 1 100 ? 13.277 -1.101 -2.428 1.00 81.25 100 GLU A C 1
ATOM 820 O O . GLU A 1 100 ? 12.970 -1.020 -1.241 1.00 81.25 100 GLU A O 1
ATOM 825 N N . VAL A 1 101 ? 12.364 -0.988 -3.399 1.00 87.44 101 VAL A N 1
ATOM 826 C CA . VAL A 1 101 ? 10.939 -0.728 -3.131 1.00 87.44 101 VAL A CA 1
ATOM 827 C C . VAL A 1 101 ? 10.271 -1.925 -2.436 1.00 87.44 101 VAL A C 1
ATOM 829 O O . VAL A 1 101 ? 9.410 -1.736 -1.582 1.00 87.44 101 VAL A O 1
ATOM 832 N N . LEU A 1 102 ? 10.744 -3.162 -2.656 1.00 87.88 102 LEU A N 1
ATOM 833 C CA . LEU A 1 102 ? 10.250 -4.342 -1.921 1.00 87.88 102 LEU A CA 1
ATOM 834 C C . LEU A 1 102 ? 10.542 -4.257 -0.416 1.00 87.88 102 LEU A C 1
ATOM 836 O O . LEU A 1 102 ? 9.811 -4.828 0.391 1.00 87.88 102 LEU A O 1
ATOM 840 N N . THR A 1 103 ? 11.571 -3.507 -0.004 1.00 87.69 103 THR A N 1
ATOM 841 C CA . THR A 1 103 ? 11.801 -3.271 1.429 1.00 87.69 103 THR A CA 1
ATOM 842 C C . THR A 1 103 ? 10.693 -2.426 2.055 1.00 87.69 103 THR A C 1
ATOM 844 O O . THR A 1 103 ? 10.394 -2.605 3.234 1.00 87.69 103 THR A O 1
ATOM 847 N N . GLN A 1 104 ? 10.027 -1.569 1.273 1.00 89.69 104 GLN A N 1
ATOM 848 C CA . GLN A 1 104 ? 8.866 -0.803 1.728 1.00 89.69 104 GLN A CA 1
ATOM 849 C C . GLN A 1 104 ? 7.640 -1.700 1.936 1.00 89.69 104 GLN A C 1
ATOM 851 O O . GLN A 1 104 ? 6.918 -1.504 2.909 1.00 89.69 104 GLN A O 1
ATOM 856 N N . CYS A 1 105 ? 7.470 -2.755 1.125 1.00 91.56 105 CYS A N 1
ATOM 857 C CA . CYS A 1 105 ? 6.429 -3.766 1.360 1.00 91.56 105 CYS A CA 1
ATOM 858 C C . CYS A 1 105 ? 6.575 -4.391 2.754 1.00 91.56 105 CYS A C 1
ATOM 860 O O . CYS A 1 105 ? 5.593 -4.556 3.465 1.00 91.56 105 CYS A O 1
ATOM 862 N N . MET A 1 106 ? 7.808 -4.676 3.192 1.00 89.81 106 MET A N 1
ATOM 863 C CA . MET A 1 106 ? 8.039 -5.186 4.548 1.00 89.81 106 MET A CA 1
ATOM 864 C C . MET A 1 106 ? 7.857 -4.128 5.632 1.00 89.81 106 MET A C 1
ATOM 866 O O . MET A 1 106 ? 7.454 -4.458 6.741 1.00 89.81 106 MET A O 1
ATOM 870 N N . ARG A 1 107 ? 8.134 -2.852 5.352 1.00 90.31 107 ARG A N 1
ATOM 871 C CA . ARG A 1 107 ? 7.874 -1.783 6.329 1.00 90.31 107 ARG A CA 1
ATOM 872 C C . ARG A 1 107 ? 6.388 -1.686 6.676 1.00 90.31 107 ARG A C 1
ATOM 874 O O . ARG A 1 107 ? 6.080 -1.396 7.829 1.00 90.31 107 ARG A O 1
ATOM 881 N N . LEU A 1 108 ? 5.485 -2.018 5.746 1.00 92.44 108 LEU A N 1
ATOM 882 C CA . LEU A 1 108 ? 4.049 -2.096 6.038 1.00 92.44 108 LEU A CA 1
ATOM 883 C C . LEU A 1 108 ? 3.734 -3.066 7.178 1.00 92.44 108 LEU A C 1
ATOM 885 O O . LEU A 1 108 ? 2.894 -2.741 8.009 1.00 92.44 108 LEU A O 1
ATOM 889 N N . SER A 1 109 ? 4.433 -4.204 7.293 1.00 92.25 109 SER A N 1
ATOM 890 C CA . SER A 1 109 ? 4.190 -5.117 8.419 1.00 92.25 109 SER A CA 1
ATOM 891 C C . SER A 1 109 ? 4.516 -4.467 9.760 1.00 92.25 109 SER A C 1
ATOM 893 O O . SER A 1 109 ? 3.786 -4.651 10.729 1.00 92.25 109 SER A O 1
ATOM 895 N N . THR A 1 110 ? 5.587 -3.670 9.809 1.00 93.12 110 THR A N 1
ATOM 896 C CA . THR A 1 110 ? 5.972 -2.934 11.017 1.00 93.12 110 THR A CA 1
ATOM 897 C C . THR A 1 110 ? 4.957 -1.844 11.340 1.00 93.12 110 THR A C 1
ATOM 899 O O . THR A 1 110 ? 4.560 -1.716 12.495 1.00 93.12 110 THR A O 1
ATOM 902 N N . ILE A 1 111 ? 4.510 -1.088 10.333 1.00 93.88 111 ILE A N 1
ATOM 903 C CA . ILE A 1 111 ? 3.514 -0.018 10.493 1.00 93.88 111 ILE A CA 1
ATOM 904 C C . ILE A 1 111 ? 2.198 -0.588 11.030 1.00 93.88 111 ILE A C 1
ATOM 906 O O . ILE A 1 111 ? 1.688 -0.103 12.037 1.00 93.88 111 ILE A O 1
ATOM 910 N N . ILE A 1 112 ? 1.687 -1.655 10.411 1.00 94.44 112 ILE A N 1
ATOM 911 C CA . ILE A 1 112 ? 0.424 -2.285 10.809 1.00 94.44 112 ILE A CA 1
ATOM 912 C C . ILE A 1 112 ? 0.533 -2.836 12.231 1.00 94.44 112 ILE A C 1
ATOM 914 O O . ILE A 1 112 ? -0.316 -2.526 13.058 1.00 94.44 112 ILE A O 1
ATOM 918 N N . ALA A 1 113 ? 1.607 -3.567 12.549 1.00 93.56 113 ALA A N 1
ATOM 919 C CA . ALA A 1 113 ? 1.817 -4.121 13.887 1.00 93.56 113 ALA A CA 1
ATOM 920 C C . ALA A 1 113 ? 2.013 -3.049 14.977 1.00 93.56 113 ALA A C 1
ATOM 922 O O . ALA A 1 113 ? 1.759 -3.316 16.148 1.00 93.56 113 ALA A O 1
ATOM 923 N N . SER A 1 114 ? 2.472 -1.850 14.607 1.00 93.06 114 SER A N 1
ATOM 924 C CA . SER A 1 114 ? 2.672 -0.732 15.542 1.00 93.06 114 SER A CA 1
ATOM 925 C C . SER A 1 114 ? 1.413 0.117 15.744 1.00 93.06 114 SER A C 1
ATOM 927 O O . SER A 1 114 ? 1.377 0.935 16.660 1.00 93.06 114 SER A O 1
ATOM 929 N N . SER A 1 115 ? 0.384 -0.064 14.911 1.00 93.81 115 SER A N 1
ATOM 930 C CA . SER A 1 115 ? -0.885 0.657 14.988 1.00 93.81 115 SER A CA 1
ATOM 931 C C . SER A 1 115 ? -2.009 -0.300 15.368 1.00 93.81 115 SER A C 1
ATOM 933 O O . SER A 1 115 ? -2.434 -1.146 14.576 1.00 93.81 115 SER A O 1
ATOM 935 N N . GLN A 1 116 ? -2.529 -0.137 16.586 1.00 91.94 116 GLN A N 1
ATOM 936 C CA . GLN A 1 116 ? -3.660 -0.929 17.070 1.00 91.94 116 GLN A CA 1
ATOM 937 C C . GLN A 1 116 ? -4.879 -0.765 16.151 1.00 91.94 116 GLN A C 1
ATOM 939 O O . GLN A 1 116 ? -5.502 -1.751 15.782 1.00 91.94 116 GLN A O 1
ATOM 944 N N . SER A 1 117 ? -5.145 0.463 15.689 1.00 92.12 117 SER A N 1
ATOM 945 C CA . SER A 1 117 ? -6.250 0.774 14.773 1.00 92.12 117 SER A CA 1
ATOM 946 C C . SER A 1 117 ? -6.149 0.007 13.446 1.00 92.12 117 SER A C 1
ATOM 948 O O . SER A 1 117 ? -7.133 -0.576 12.986 1.00 92.12 117 SER A O 1
ATOM 950 N N . LEU A 1 118 ? -4.953 -0.054 12.841 1.00 95.25 118 LEU A N 1
ATOM 951 C CA . LEU A 1 118 ? -4.736 -0.832 11.615 1.00 95.25 118 LEU A CA 1
ATOM 952 C C . LEU A 1 118 ? -4.866 -2.332 11.876 1.00 95.25 118 LEU A C 1
ATOM 954 O O . LEU A 1 118 ? -5.547 -3.029 11.124 1.00 95.25 118 LEU A O 1
ATOM 958 N N . THR A 1 119 ? -4.228 -2.828 12.938 1.00 95.94 119 THR A N 1
ATOM 959 C CA . THR A 1 119 ? -4.285 -4.249 13.302 1.00 95.94 119 THR A CA 1
ATOM 960 C C . THR A 1 119 ? -5.730 -4.697 13.524 1.00 95.94 119 THR A C 1
ATOM 962 O O . THR A 1 119 ? -6.159 -5.683 12.921 1.00 95.94 119 THR A O 1
ATOM 965 N N . ASP A 1 120 ? -6.503 -3.941 14.304 1.00 95.38 120 ASP A N 1
ATOM 966 C CA . ASP A 1 120 ? -7.912 -4.226 14.577 1.00 95.38 120 ASP A CA 1
ATOM 967 C C . ASP A 1 120 ? -8.751 -4.166 13.302 1.00 95.38 120 ASP A C 1
ATOM 969 O O . ASP A 1 120 ? -9.576 -5.049 13.080 1.00 95.38 120 ASP A O 1
ATOM 973 N N . SER A 1 121 ? -8.471 -3.221 12.399 1.00 96.69 121 SER A N 1
ATOM 974 C CA . SER A 1 121 ? -9.158 -3.134 11.104 1.00 96.69 121 SER A CA 1
ATOM 975 C C . SER A 1 121 ? -8.957 -4.390 10.247 1.00 96.69 121 SER A C 1
ATOM 977 O O . SER A 1 121 ? -9.909 -4.895 9.645 1.00 96.69 121 SER A O 1
ATOM 979 N N . PHE A 1 122 ? -7.746 -4.954 10.210 1.00 97.56 122 PHE A N 1
ATOM 980 C CA . PHE A 1 122 ? -7.466 -6.207 9.491 1.00 97.56 122 PHE A CA 1
ATOM 981 C C . PHE A 1 122 ? -8.073 -7.442 10.168 1.00 97.56 122 PHE A C 1
ATOM 983 O O . PHE A 1 122 ? -8.476 -8.387 9.481 1.00 97.56 122 PHE A O 1
ATOM 990 N N . VAL A 1 123 ? -8.136 -7.458 11.501 1.00 97.38 123 VAL A N 1
ATOM 991 C CA . VAL A 1 123 ? -8.764 -8.551 12.257 1.00 97.38 123 VAL A CA 1
ATOM 992 C C . VAL A 1 123 ? -10.282 -8.518 12.083 1.00 97.38 123 VAL A C 1
ATOM 994 O O . VAL A 1 123 ? -10.869 -9.534 11.712 1.00 97.38 123 VAL A O 1
ATOM 997 N N . ALA A 1 124 ? -10.909 -7.361 12.287 1.00 96.88 124 ALA A N 1
ATOM 998 C CA . ALA A 1 124 ? -12.355 -7.177 12.202 1.00 96.88 124 ALA A CA 1
ATOM 999 C C . ALA A 1 124 ? -12.897 -7.401 10.782 1.00 96.88 124 ALA A C 1
ATOM 1001 O O . ALA A 1 124 ? -13.967 -7.983 10.620 1.00 96.88 124 ALA A O 1
ATOM 1002 N N . SER A 1 125 ? -12.138 -7.017 9.751 1.00 96.81 125 SER A N 1
ATOM 1003 C CA . SER A 1 125 ? -12.482 -7.312 8.350 1.00 96.81 125 SER A CA 1
ATOM 1004 C C . SER A 1 125 ? -12.229 -8.769 7.941 1.00 96.81 125 SER A C 1
ATOM 1006 O O . SER A 1 125 ? -12.660 -9.189 6.869 1.00 96.81 125 SER A O 1
ATOM 1008 N N . GLY A 1 126 ? -11.517 -9.558 8.756 1.00 96.56 126 GLY A N 1
ATOM 1009 C CA . GLY A 1 126 ? -11.147 -10.939 8.433 1.00 96.56 126 GLY A CA 1
ATOM 1010 C C . GLY A 1 126 ? -10.041 -11.075 7.377 1.00 96.56 126 GLY A C 1
ATOM 1011 O O . GLY A 1 126 ? -9.819 -12.173 6.863 1.00 96.56 126 GLY A O 1
ATOM 1012 N N . ARG A 1 127 ? -9.321 -9.991 7.057 1.00 97.50 127 ARG A N 1
ATOM 1013 C CA . ARG A 1 127 ? -8.347 -9.929 5.948 1.00 97.50 127 ARG A CA 1
ATOM 1014 C C . ARG A 1 127 ? -6.887 -10.078 6.365 1.00 97.50 127 ARG A C 1
ATOM 1016 O O . ARG A 1 127 ? -5.990 -9.980 5.534 1.00 97.50 127 ARG A O 1
ATOM 1023 N N . MET A 1 128 ? -6.621 -10.389 7.634 1.00 96.56 128 MET A N 1
ATOM 1024 C CA . MET A 1 128 ? -5.255 -10.614 8.128 1.00 96.56 128 MET A CA 1
ATOM 1025 C C . MET A 1 128 ? -4.497 -11.700 7.339 1.00 96.56 128 MET A C 1
ATOM 1027 O O . MET A 1 128 ? -3.295 -11.584 7.127 1.00 96.56 128 MET A O 1
ATOM 1031 N N . ARG A 1 129 ? -5.189 -12.746 6.860 1.00 97.19 129 ARG A N 1
ATOM 1032 C CA . ARG A 1 129 ? -4.564 -13.788 6.027 1.00 97.19 129 ARG A CA 1
ATOM 1033 C C . ARG A 1 129 ? -4.048 -13.227 4.704 1.00 97.19 129 ARG A C 1
ATOM 1035 O O . ARG A 1 129 ? -2.910 -13.487 4.349 1.00 97.19 129 ARG A O 1
ATOM 1042 N N . GLU A 1 130 ? -4.872 -12.438 4.022 1.00 97.50 130 GLU A N 1
ATOM 1043 C CA . GLU A 1 130 ? -4.520 -11.812 2.746 1.00 97.50 130 GLU A CA 1
ATOM 1044 C C . GLU A 1 130 ? -3.304 -10.891 2.897 1.00 97.50 130 GLU A C 1
ATOM 1046 O O . GLU A 1 130 ? -2.380 -10.947 2.089 1.00 97.50 130 GLU A O 1
ATOM 1051 N N . LEU A 1 131 ? -3.251 -10.119 3.988 1.00 96.88 131 LEU A N 1
ATOM 1052 C CA . LEU A 1 131 ? -2.084 -9.307 4.330 1.00 96.88 131 LEU A CA 1
ATOM 1053 C C . LEU A 1 131 ? -0.820 -10.158 4.513 1.00 96.88 131 LEU A C 1
ATOM 1055 O O . LEU A 1 131 ? 0.228 -9.833 3.958 1.00 96.88 131 LEU A O 1
ATOM 1059 N N . VAL A 1 132 ? -0.901 -11.239 5.290 1.00 96.31 132 VAL A N 1
ATOM 1060 C CA . VAL A 1 132 ? 0.251 -12.116 5.545 1.00 96.31 132 VAL A CA 1
ATOM 1061 C C . VAL A 1 132 ? 0.723 -12.801 4.261 1.00 96.31 132 VAL A C 1
ATOM 1063 O O . VAL A 1 132 ? 1.929 -12.856 4.020 1.00 96.31 132 VAL A O 1
ATOM 1066 N N . ASP A 1 133 ? -0.197 -13.259 3.414 1.00 96.56 133 ASP A N 1
ATOM 1067 C CA . ASP A 1 133 ? 0.128 -13.860 2.117 1.00 96.56 133 ASP A CA 1
ATOM 1068 C C . ASP A 1 133 ? 0.824 -12.841 1.198 1.00 96.56 133 ASP A C 1
ATOM 1070 O O . ASP A 1 133 ? 1.853 -13.147 0.588 1.00 96.56 133 ASP A O 1
ATOM 1074 N N . ALA A 1 134 ? 0.331 -11.599 1.156 1.00 96.00 134 ALA A N 1
ATOM 1075 C CA . ALA A 1 134 ? 0.940 -10.510 0.397 1.00 96.00 134 ALA A CA 1
ATOM 1076 C C . ALA A 1 134 ? 2.374 -10.204 0.877 1.00 96.00 134 ALA A C 1
ATOM 1078 O O . ALA A 1 134 ? 3.311 -10.146 0.074 1.00 96.00 134 ALA A O 1
ATOM 1079 N N . LEU A 1 135 ? 2.581 -10.104 2.193 1.00 94.81 135 LEU A N 1
ATOM 1080 C CA . LEU A 1 135 ? 3.905 -9.898 2.789 1.00 94.81 135 LEU A CA 1
ATOM 1081 C C . LEU A 1 135 ? 4.854 -11.076 2.516 1.00 94.81 135 LEU A C 1
ATOM 1083 O O . LEU A 1 135 ? 6.042 -10.869 2.250 1.00 94.81 135 LEU A O 1
ATOM 1087 N N . ALA A 1 136 ? 4.347 -12.311 2.537 1.00 92.50 136 ALA A N 1
ATOM 1088 C CA . ALA A 1 136 ? 5.127 -13.499 2.205 1.00 92.50 136 ALA A CA 1
ATOM 1089 C C . ALA A 1 136 ? 5.582 -13.488 0.735 1.00 92.50 136 ALA A C 1
ATOM 1091 O O . ALA A 1 136 ? 6.747 -13.789 0.457 1.00 92.50 136 ALA A O 1
ATOM 1092 N N . LEU A 1 137 ? 4.715 -13.077 -0.199 1.00 91.62 137 LEU A N 1
ATOM 1093 C CA . LEU A 1 137 ? 5.075 -12.891 -1.612 1.00 91.62 137 LEU A CA 1
ATOM 1094 C C . LEU A 1 137 ? 6.216 -11.877 -1.772 1.00 91.62 137 LEU A C 1
ATOM 1096 O O . LEU A 1 137 ? 7.209 -12.161 -2.448 1.00 91.62 137 LEU A O 1
ATOM 1100 N N . SER A 1 138 ? 6.123 -10.732 -1.095 1.00 91.69 138 SER A N 1
ATOM 1101 C CA . SER A 1 138 ? 7.185 -9.717 -1.068 1.00 91.69 138 SER A CA 1
ATOM 1102 C C . SER A 1 138 ? 8.493 -10.258 -0.486 1.00 91.69 138 SER A C 1
ATOM 1104 O O . SER A 1 138 ? 9.570 -10.023 -1.045 1.00 91.69 138 SER A O 1
ATOM 1106 N N . SER A 1 139 ? 8.418 -11.044 0.591 1.00 88.62 139 SER A N 1
ATOM 1107 C CA . SER A 1 139 ? 9.579 -11.704 1.197 1.00 88.62 139 SER A CA 1
ATOM 1108 C C . SER A 1 139 ? 10.274 -12.665 0.224 1.00 88.62 139 SER A C 1
ATOM 1110 O O . SER A 1 139 ? 11.490 -12.581 0.019 1.00 88.62 139 SER A O 1
ATOM 1112 N N . MET A 1 140 ? 9.509 -13.512 -0.469 1.00 86.44 140 MET A N 1
ATOM 1113 C CA . MET A 1 140 ? 10.041 -14.429 -1.483 1.00 86.44 140 MET A CA 1
ATOM 1114 C C . MET A 1 140 ? 10.697 -13.695 -2.659 1.00 86.44 140 MET A C 1
ATOM 1116 O O . MET A 1 140 ? 11.782 -14.088 -3.102 1.00 86.44 140 MET A O 1
ATOM 1120 N N . ALA A 1 141 ? 10.099 -12.597 -3.128 1.00 86.62 141 ALA A N 1
ATOM 1121 C CA . ALA A 1 141 ? 10.661 -11.782 -4.206 1.00 86.62 141 ALA A CA 1
ATOM 1122 C C . ALA A 1 141 ? 12.030 -11.172 -3.838 1.00 86.62 141 ALA A C 1
ATOM 1124 O O . ALA A 1 141 ? 12.922 -11.059 -4.691 1.00 86.62 141 ALA A O 1
ATOM 1125 N N . MET A 1 142 ? 12.242 -10.834 -2.561 1.00 83.31 142 MET A N 1
ATOM 1126 C CA . MET A 1 142 ? 13.544 -10.374 -2.067 1.00 83.31 142 MET A CA 1
ATOM 1127 C C . MET A 1 142 ? 14.578 -11.505 -1.970 1.00 83.31 142 MET A C 1
ATOM 1129 O O . MET A 1 142 ? 15.737 -11.280 -2.316 1.00 83.31 142 MET A O 1
ATOM 1133 N N . MET A 1 143 ? 14.189 -12.723 -1.572 1.00 77.56 143 MET A N 1
ATOM 1134 C CA . MET A 1 143 ? 15.116 -13.868 -1.471 1.00 77.56 143 MET A CA 1
ATOM 1135 C C . MET A 1 143 ? 15.673 -14.321 -2.828 1.00 77.56 143 MET A C 1
ATOM 1137 O O . MET A 1 143 ? 16.833 -14.719 -2.929 1.00 77.56 143 MET A O 1
ATOM 1141 N N . GLY A 1 144 ? 14.884 -14.220 -3.903 1.00 66.06 144 GLY A N 1
ATOM 1142 C CA . GLY A 1 144 ? 15.332 -14.549 -5.265 1.00 66.06 144 GLY A CA 1
ATOM 1143 C C . GLY A 1 144 ? 16.433 -13.626 -5.819 1.00 66.06 144 GLY A C 1
ATOM 1144 O O . GLY A 1 144 ? 16.874 -13.791 -6.959 1.00 66.06 144 GLY A O 1
ATOM 1145 N N . ALA A 1 145 ? 16.872 -12.624 -5.055 1.00 59.97 145 ALA A N 1
ATOM 1146 C CA . ALA A 1 145 ? 17.812 -11.600 -5.475 1.00 59.97 145 ALA A CA 1
ATOM 1147 C C . ALA A 1 145 ? 19.264 -11.974 -5.123 1.00 59.97 145 ALA A C 1
ATOM 1149 O O . ALA A 1 145 ? 19.828 -11.499 -4.138 1.00 59.97 145 ALA A O 1
ATOM 1150 N N . LYS A 1 146 ? 19.906 -12.802 -5.958 1.00 52.53 146 LYS A N 1
ATOM 1151 C CA . LYS A 1 146 ? 21.292 -13.277 -5.743 1.00 52.53 146 LYS A CA 1
ATOM 1152 C C . LYS A 1 146 ? 22.346 -12.165 -5.549 1.00 52.53 146 LYS A C 1
ATOM 1154 O O . LYS A 1 146 ? 23.383 -12.445 -4.959 1.00 52.53 146 LYS A O 1
ATOM 1159 N N . ASP A 1 147 ? 22.065 -10.925 -5.967 1.00 50.28 147 ASP A N 1
ATOM 1160 C CA . ASP A 1 147 ? 23.035 -9.818 -6.021 1.00 50.28 147 ASP A CA 1
ATOM 1161 C C . ASP A 1 147 ? 22.562 -8.502 -5.382 1.00 50.28 147 ASP A C 1
ATOM 1163 O O . ASP A 1 147 ? 23.096 -7.432 -5.700 1.00 50.28 147 ASP A O 1
ATOM 1167 N N . MET A 1 148 ? 21.568 -8.503 -4.482 1.00 50.62 148 MET A N 1
ATOM 1168 C CA . MET A 1 148 ? 21.268 -7.237 -3.809 1.00 50.62 148 MET A CA 1
ATOM 1169 C C . MET A 1 148 ? 22.476 -6.828 -2.954 1.00 50.62 148 MET A C 1
ATOM 1171 O O . MET A 1 148 ? 22.863 -7.502 -1.994 1.00 50.62 148 MET A O 1
ATOM 1175 N N . LYS A 1 149 ? 23.064 -5.669 -3.280 1.00 49.25 149 LYS A N 1
ATOM 1176 C CA . LYS A 1 149 ? 24.030 -4.956 -2.433 1.00 49.25 149 LYS A CA 1
ATOM 1177 C C . LYS A 1 149 ? 23.299 -4.379 -1.210 1.00 49.25 149 LYS A C 1
ATOM 1179 O O . LYS A 1 149 ? 23.320 -3.181 -0.963 1.00 49.25 149 LYS A O 1
ATOM 1184 N N . LEU A 1 150 ? 22.697 -5.261 -0.413 1.00 51.66 150 LEU A N 1
ATOM 1185 C CA . LEU A 1 150 ? 21.958 -5.057 0.844 1.00 51.66 150 LEU A CA 1
ATOM 1186 C C . LEU A 1 150 ? 22.828 -4.488 1.979 1.00 51.66 150 LEU A C 1
ATOM 1188 O O . LEU A 1 150 ? 22.451 -4.533 3.139 1.00 51.66 150 LEU A O 1
ATOM 1192 N N . LYS A 1 151 ? 24.024 -3.973 1.671 1.00 47.84 151 LYS A N 1
ATOM 1193 C CA . LYS A 1 151 ? 24.941 -3.386 2.655 1.00 47.84 151 LYS A CA 1
ATOM 1194 C C . LYS A 1 151 ? 24.576 -1.947 3.021 1.00 47.84 151 LYS A C 1
ATOM 1196 O O . LYS A 1 151 ? 25.194 -1.387 3.923 1.00 47.84 151 LYS A O 1
ATOM 1201 N N . LYS A 1 152 ? 23.628 -1.324 2.312 1.00 50.94 152 LYS A N 1
ATOM 1202 C CA . LYS A 1 152 ? 23.155 0.014 2.664 1.00 50.94 152 LYS A CA 1
ATOM 1203 C C . LYS A 1 152 ? 22.236 -0.138 3.875 1.00 50.94 152 LYS A C 1
ATOM 1205 O O . LYS A 1 152 ? 21.177 -0.747 3.762 1.00 50.94 152 LYS A O 1
ATOM 1210 N N . LYS A 1 153 ? 22.694 0.349 5.033 1.00 53.16 153 LYS A N 1
ATOM 1211 C CA . LYS A 1 153 ? 21.860 0.440 6.234 1.00 53.16 153 LYS A CA 1
ATOM 1212 C C . LYS A 1 153 ? 20.615 1.247 5.878 1.00 53.16 153 LYS A C 1
ATOM 1214 O O . LYS A 1 153 ? 20.741 2.307 5.266 1.00 53.16 153 LYS A O 1
ATOM 1219 N N . LEU A 1 154 ? 19.447 0.714 6.218 1.00 58.50 154 LEU A N 1
ATOM 1220 C CA . LEU A 1 154 ? 18.216 1.499 6.233 1.00 58.50 154 LEU A CA 1
ATOM 1221 C C . LEU A 1 154 ? 18.361 2.572 7.327 1.00 58.50 154 LEU A C 1
ATOM 1223 O O . LEU A 1 154 ? 19.158 2.392 8.249 1.00 58.50 154 LEU A O 1
ATOM 1227 N N . ASP A 1 155 ? 17.616 3.674 7.231 1.00 49.16 155 ASP A N 1
ATOM 1228 C CA . ASP A 1 155 ? 17.759 4.822 8.148 1.00 49.16 155 ASP A CA 1
ATOM 1229 C C . ASP A 1 155 ? 17.551 4.460 9.635 1.00 49.16 155 ASP A C 1
ATOM 1231 O O . ASP A 1 155 ? 18.079 5.128 10.516 1.00 49.16 155 ASP A O 1
ATOM 1235 N N . ASP A 1 156 ? 16.881 3.335 9.903 1.00 55.47 156 ASP A N 1
ATOM 1236 C CA . ASP A 1 156 ? 16.642 2.745 11.230 1.00 55.47 156 ASP A CA 1
ATOM 1237 C C . ASP A 1 156 ? 17.747 1.755 11.688 1.00 55.47 156 ASP A C 1
ATOM 1239 O O . ASP A 1 156 ? 17.598 0.972 12.620 1.00 55.47 156 ASP A O 1
ATOM 1243 N N . GLY A 1 157 ? 18.881 1.690 10.984 1.00 55.94 157 GLY A N 1
ATOM 1244 C CA . GLY A 1 157 ? 19.993 0.786 11.314 1.00 55.94 157 GLY A CA 1
ATOM 1245 C C . GLY A 1 157 ? 19.766 -0.694 10.968 1.00 55.94 157 GLY A C 1
ATOM 1246 O O . GLY A 1 157 ? 20.715 -1.480 11.051 1.00 55.94 157 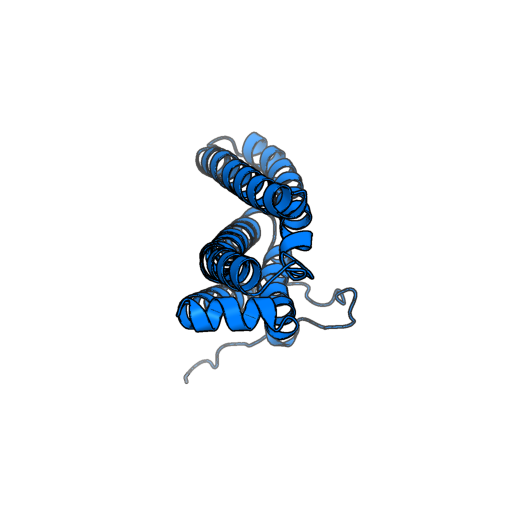GLY A O 1
ATOM 1247 N N . ALA A 1 158 ? 18.565 -1.069 10.517 1.00 56.06 158 ALA A N 1
ATOM 1248 C CA . ALA A 1 158 ? 18.247 -2.410 10.040 1.00 56.06 158 ALA A CA 1
ATOM 1249 C C . ALA A 1 158 ? 19.106 -2.802 8.823 1.00 56.06 158 ALA A C 1
ATOM 1251 O O . ALA A 1 158 ? 19.248 -2.045 7.853 1.00 56.06 158 ALA A O 1
ATOM 1252 N N . VAL A 1 159 ? 19.674 -4.013 8.875 1.00 61.78 159 VAL A N 1
ATOM 1253 C CA . VAL A 1 159 ? 20.441 -4.613 7.778 1.00 61.78 159 VAL A CA 1
ATOM 1254 C C . VAL A 1 159 ? 19.586 -5.706 7.143 1.00 61.78 159 VAL A C 1
ATOM 1256 O O . VAL A 1 159 ? 19.211 -6.657 7.828 1.00 61.78 159 VAL A O 1
ATOM 1259 N N . PRO A 1 160 ? 19.291 -5.634 5.840 1.00 61.62 160 PRO A N 1
ATOM 1260 C CA . PRO A 1 160 ? 18.402 -6.589 5.183 1.00 61.62 160 PRO A CA 1
ATOM 1261 C C . PRO A 1 160 ? 19.107 -7.921 4.821 1.00 61.62 160 PRO A C 1
ATOM 1263 O O . PRO A 1 160 ? 18.798 -8.573 3.826 1.00 61.62 160 PRO A O 1
ATOM 1266 N N . ASP A 1 161 ? 20.056 -8.344 5.664 1.00 65.25 161 ASP A N 1
ATOM 1267 C CA . ASP A 1 161 ? 20.824 -9.591 5.549 1.00 65.25 161 ASP A CA 1
ATOM 1268 C C . ASP A 1 161 ? 19.980 -10.841 5.834 1.00 65.25 161 ASP A C 1
ATOM 1270 O O . ASP A 1 161 ? 20.335 -11.923 5.370 1.00 65.25 161 ASP A O 1
ATOM 1274 N N . ILE A 1 162 ? 18.837 -10.693 6.515 1.00 68.81 162 ILE A N 1
ATOM 1275 C CA . ILE A 1 162 ? 17.881 -11.784 6.769 1.00 68.81 162 ILE A CA 1
ATOM 1276 C C . ILE A 1 162 ? 17.370 -12.447 5.478 1.00 68.81 162 ILE A C 1
ATOM 1278 O O . ILE A 1 162 ? 16.989 -13.611 5.507 1.00 68.81 162 ILE A O 1
ATOM 1282 N N . TRP A 1 163 ? 17.431 -11.752 4.335 1.00 68.69 163 TRP A N 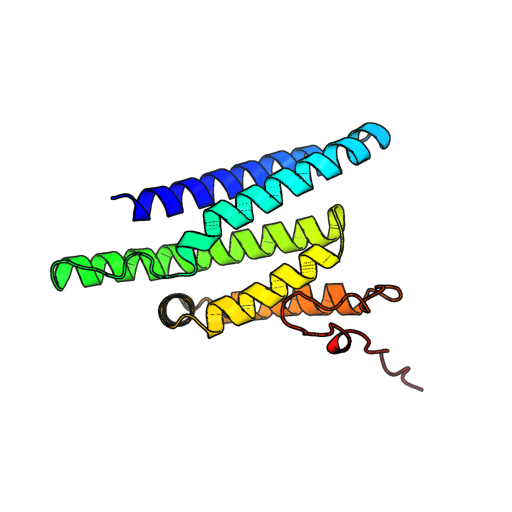1
ATOM 1283 C CA . TRP A 1 163 ? 17.009 -12.267 3.023 1.00 68.69 163 TRP A CA 1
ATOM 1284 C C . TRP A 1 163 ? 18.141 -12.862 2.186 1.00 68.69 163 TRP A C 1
ATOM 1286 O O . TRP A 1 163 ? 17.906 -13.333 1.075 1.00 68.69 163 TRP A O 1
ATOM 1296 N N . LYS A 1 164 ? 19.367 -12.920 2.718 1.00 64.81 164 LYS A N 1
ATOM 1297 C CA . LYS A 1 164 ? 20.495 -13.630 2.094 1.00 64.81 164 LYS A CA 1
ATOM 1298 C C . LYS A 1 164 ? 20.485 -15.110 2.471 1.00 64.81 164 LYS A C 1
ATOM 1300 O O . LYS A 1 164 ? 21.465 -15.631 3.002 1.00 64.81 164 LYS A O 1
ATOM 1305 N N . ILE A 1 165 ? 19.384 -15.798 2.200 1.00 64.19 165 ILE A N 1
ATOM 1306 C CA . ILE A 1 165 ? 19.284 -17.236 2.449 1.00 64.19 165 ILE A CA 1
ATOM 1307 C C . ILE A 1 165 ? 19.610 -17.960 1.143 1.00 64.19 165 ILE A C 1
ATOM 1309 O O . ILE A 1 165 ? 18.978 -17.734 0.114 1.00 64.19 165 ILE A O 1
ATOM 1313 N N . LYS A 1 166 ? 20.634 -18.820 1.165 1.00 58.16 166 LYS A N 1
ATOM 1314 C CA . LYS A 1 166 ? 20.873 -19.764 0.069 1.00 58.16 166 LYS A CA 1
ATOM 1315 C C . LYS A 1 166 ? 19.952 -20.964 0.296 1.00 58.16 166 LYS A C 1
ATOM 1317 O O . LYS A 1 166 ? 20.003 -21.511 1.397 1.00 58.16 166 LYS A O 1
ATOM 1322 N N . PRO A 1 167 ? 19.143 -21.390 -0.689 1.00 57.53 167 PRO A N 1
ATOM 1323 C CA . PRO A 1 167 ? 18.407 -22.640 -0.553 1.00 57.53 167 PRO A CA 1
ATOM 1324 C C . PRO A 1 167 ? 19.411 -23.772 -0.302 1.00 57.53 167 PRO A C 1
ATOM 1326 O O . PRO A 1 167 ? 20.455 -23.819 -0.965 1.00 57.53 167 PRO A O 1
ATOM 1329 N N . GLN A 1 168 ? 19.135 -24.640 0.680 1.00 50.44 168 GLN A N 1
ATOM 1330 C CA . GLN A 1 168 ? 19.900 -25.876 0.839 1.00 50.44 168 GLN A CA 1
ATOM 1331 C C . GLN A 1 168 ? 19.798 -26.637 -0.483 1.00 50.44 168 GLN A C 1
ATOM 1333 O O . GLN A 1 168 ? 18.703 -26.889 -0.977 1.00 50.44 168 GLN A O 1
ATOM 1338 N N . GLN A 1 169 ? 20.945 -26.926 -1.099 1.00 49.06 169 GLN A N 1
ATOM 1339 C CA . GLN A 1 169 ? 20.985 -27.898 -2.180 1.00 49.06 169 GLN A CA 1
ATOM 1340 C C . GLN A 1 169 ? 20.712 -29.249 -1.532 1.00 49.06 169 GLN A C 1
ATOM 1342 O O . GLN A 1 169 ? 21.571 -29.757 -0.812 1.00 49.06 169 GLN A O 1
ATOM 1347 N N . ASP A 1 170 ? 19.504 -29.771 -1.725 1.00 48.22 170 ASP A N 1
ATOM 1348 C CA . ASP A 1 170 ? 19.215 -31.165 -1.415 1.00 48.22 170 ASP A CA 1
ATOM 1349 C C . ASP A 1 170 ? 20.193 -32.036 -2.221 1.00 48.22 170 ASP A C 1
ATOM 1351 O O . ASP A 1 170 ? 20.380 -31.833 -3.425 1.00 48.22 170 ASP A O 1
ATOM 1355 N N . LEU A 1 171 ? 20.894 -32.905 -1.492 1.00 38.09 171 LEU A N 1
ATOM 1356 C CA . LEU A 1 171 ? 21.967 -33.794 -1.944 1.00 38.09 171 LEU A CA 1
ATOM 1357 C C . LEU A 1 171 ? 21.392 -35.042 -2.620 1.00 38.09 171 LEU A C 1
ATOM 1359 O O . LEU A 1 171 ? 20.428 -35.609 -2.058 1.00 38.09 171 LEU A O 1
#

Organism: NCBI:txid1447875

Foldseek 3Di:
DVLVVLLVQLVVLLVVLVVLLVVLVPDPDPVVNVVSLVVSVVSLVSSCVSCVVVLPCGLVDDPDPVSVVVSLVCLLPRLVVSLLSNLVSLLSNCVRNHVVSLVVNVVSVVSCVVDPSNVVSCVVNVNVVVSVVSNVVSLVVLLVCQDPPQVDQDPVRDGPCVSPDDPPPDD

pLDDT: mean 87.76, std 15.09, range [38.09, 98.5]